Protein AF-M2YGC6-F1 (afdb_monomer_lite)

Structure (mmCIF, N/CA/C/O backbone):
data_AF-M2YGC6-F1
#
_entry.id   AF-M2YGC6-F1
#
loop_
_atom_site.group_PDB
_atom_site.id
_atom_site.type_symbol
_atom_site.label_atom_id
_atom_site.label_alt_id
_atom_site.label_comp_id
_atom_site.label_asym_id
_atom_site.label_entity_id
_atom_site.label_seq_id
_atom_site.pdbx_PDB_ins_code
_atom_site.Cartn_x
_atom_site.Cartn_y
_atom_site.Cartn_z
_atom_site.occupancy
_atom_site.B_iso_or_equiv
_atom_site.auth_seq_id
_atom_site.auth_comp_id
_atom_site.auth_asym_id
_atom_site.auth_atom_id
_atom_site.pdbx_PDB_model_num
ATOM 1 N N . MET A 1 1 ? 10.955 -31.513 18.694 1.00 40.69 1 MET A N 1
ATOM 2 C CA . MET A 1 1 ? 10.126 -31.294 17.489 1.00 40.69 1 MET A CA 1
ATOM 3 C C . MET A 1 1 ? 10.563 -29.972 16.870 1.00 40.69 1 MET A C 1
ATOM 5 O O . MET A 1 1 ? 10.146 -28.916 17.323 1.00 40.69 1 MET A O 1
ATOM 9 N N . ALA A 1 2 ? 11.540 -30.015 15.964 1.00 46.53 2 ALA A N 1
ATOM 10 C CA . ALA A 1 2 ? 12.126 -28.817 15.370 1.00 46.53 2 ALA A CA 1
ATOM 11 C C . ALA A 1 2 ? 11.249 -28.370 14.193 1.00 46.53 2 ALA A C 1
ATOM 13 O O . ALA A 1 2 ? 11.348 -28.921 13.099 1.00 46.53 2 ALA A O 1
ATOM 14 N N . CYS A 1 3 ? 10.356 -27.405 14.428 1.00 51.97 3 CYS A N 1
ATOM 15 C CA . CYS A 1 3 ? 9.650 -26.732 13.345 1.00 51.97 3 CYS A CA 1
ATOM 16 C C . CYS A 1 3 ? 10.670 -25.918 12.547 1.00 51.97 3 CYS A C 1
ATOM 18 O O . CYS A 1 3 ? 11.141 -24.872 12.991 1.00 51.97 3 CYS A O 1
ATOM 20 N N . GLY A 1 4 ? 11.035 -26.440 11.377 1.00 53.72 4 GLY A N 1
ATOM 21 C CA . GLY A 1 4 ? 11.814 -25.732 10.377 1.00 53.72 4 GLY A CA 1
ATOM 22 C C . GLY A 1 4 ? 11.049 -24.502 9.910 1.00 53.72 4 GLY A C 1
ATOM 23 O O . GLY A 1 4 ? 10.189 -24.590 9.037 1.00 53.72 4 GLY A O 1
ATOM 24 N N . CYS A 1 5 ? 11.380 -23.349 10.488 1.00 61.91 5 CYS A N 1
ATOM 25 C CA . CYS A 1 5 ? 11.001 -22.034 9.990 1.00 61.91 5 CYS A CA 1
ATOM 26 C C . CYS A 1 5 ? 11.748 -21.810 8.670 1.00 61.91 5 CYS A C 1
ATOM 28 O O . CYS A 1 5 ? 12.828 -21.218 8.627 1.00 61.91 5 CYS A O 1
ATOM 30 N N . GLY A 1 6 ? 11.203 -22.404 7.610 1.00 53.53 6 GLY A N 1
ATOM 31 C CA . GLY A 1 6 ? 11.758 -22.403 6.274 1.00 53.53 6 GLY A CA 1
ATOM 32 C C . GLY A 1 6 ? 12.053 -20.990 5.789 1.00 53.53 6 GLY A C 1
ATOM 33 O O . GLY A 1 6 ? 11.230 -20.090 5.912 1.00 53.53 6 GLY A O 1
ATOM 34 N N . ARG A 1 7 ? 13.264 -20.842 5.244 1.00 57.97 7 ARG A N 1
ATOM 35 C CA . ARG A 1 7 ? 13.638 -19.934 4.154 1.00 57.97 7 ARG A CA 1
ATOM 36 C C . ARG A 1 7 ? 12.879 -18.605 4.181 1.00 57.97 7 ARG A C 1
ATOM 38 O O . ARG A 1 7 ? 11.836 -18.461 3.549 1.00 57.97 7 ARG A O 1
ATOM 45 N N . ARG A 1 8 ? 13.465 -17.590 4.825 1.00 59.03 8 ARG A N 1
ATOM 46 C CA . ARG A 1 8 ? 13.154 -16.204 4.460 1.00 59.03 8 ARG A CA 1
ATOM 47 C C . ARG A 1 8 ? 13.501 -16.079 2.983 1.00 59.03 8 ARG A C 1
ATOM 49 O O . ARG A 1 8 ? 14.679 -16.041 2.637 1.00 59.03 8 ARG A O 1
ATOM 56 N N . ALA A 1 9 ? 12.489 -16.091 2.124 1.00 58.53 9 ALA A N 1
ATOM 57 C CA . ALA A 1 9 ? 12.631 -15.646 0.755 1.00 58.53 9 ALA A CA 1
ATOM 58 C C . ALA A 1 9 ? 13.050 -14.176 0.843 1.00 58.53 9 ALA A C 1
ATOM 60 O O . ALA A 1 9 ? 12.221 -13.276 0.971 1.00 58.53 9 ALA A O 1
ATOM 61 N N . GLY A 1 10 ? 14.363 -13.945 0.874 1.00 48.34 10 GLY A N 1
ATOM 62 C CA . GLY A 1 10 ? 14.936 -12.687 0.451 1.00 48.34 10 GLY A CA 1
ATOM 63 C C . GLY A 1 10 ? 14.492 -12.534 -0.988 1.00 48.34 10 GLY A C 1
ATOM 64 O O . GLY A 1 10 ? 15.072 -13.146 -1.877 1.00 48.34 10 GLY A O 1
ATOM 65 N N . SER A 1 11 ? 13.383 -11.819 -1.174 1.00 49.12 11 SER A N 1
ATOM 66 C CA . SER A 1 11 ? 12.890 -11.397 -2.472 1.00 49.12 11 SER A CA 1
ATOM 67 C C . SER A 1 11 ? 13.972 -10.510 -3.057 1.00 49.12 11 SER A C 1
ATOM 69 O O . SER A 1 11 ? 14.024 -9.308 -2.803 1.00 49.12 11 SER A O 1
ATOM 71 N N . THR A 1 12 ? 14.874 -11.148 -3.785 1.00 51.31 12 THR A N 1
ATOM 72 C CA . THR A 1 12 ? 15.803 -10.533 -4.706 1.00 51.31 12 THR A CA 1
ATOM 73 C C . THR A 1 12 ? 15.014 -9.557 -5.568 1.00 51.31 12 THR A C 1
ATOM 75 O O . THR A 1 12 ? 14.241 -9.968 -6.430 1.00 51.31 12 THR A O 1
ATOM 78 N N . LEU A 1 13 ? 15.209 -8.260 -5.330 1.00 50.56 13 LEU A N 1
ATOM 79 C CA . LEU A 1 13 ? 15.049 -7.222 -6.345 1.00 50.56 13 LEU A CA 1
ATOM 80 C C . LEU A 1 13 ? 16.127 -7.485 -7.408 1.00 50.56 13 LEU A C 1
ATOM 82 O O . LEU A 1 13 ? 17.143 -6.803 -7.469 1.00 50.56 13 LEU A O 1
ATOM 86 N N . ALA A 1 14 ? 15.960 -8.565 -8.167 1.00 52.06 14 ALA A N 1
ATOM 87 C CA . ALA A 1 14 ? 16.836 -8.954 -9.252 1.00 52.06 14 ALA A CA 1
ATOM 88 C C . ALA A 1 14 ? 16.073 -8.761 -10.560 1.00 52.06 14 ALA A C 1
ATOM 90 O O . ALA A 1 14 ? 15.199 -9.553 -10.896 1.00 52.06 14 ALA A O 1
ATOM 91 N N . GLY A 1 15 ? 16.451 -7.701 -11.277 1.00 52.38 15 GLY A N 1
ATOM 92 C CA . GLY A 1 15 ? 16.299 -7.601 -12.726 1.00 52.38 15 GLY A CA 1
ATOM 93 C C . GLY A 1 15 ? 14.993 -6.994 -13.233 1.00 52.38 15 GLY A C 1
ATOM 94 O O . GLY A 1 15 ? 13.961 -7.651 -13.227 1.00 52.38 15 GLY A O 1
ATOM 95 N N . SER A 1 16 ? 15.085 -5.755 -13.730 1.00 43.00 16 SER A N 1
ATOM 96 C CA . SER A 1 16 ? 14.428 -5.216 -14.941 1.00 43.00 16 SER A CA 1
ATOM 97 C C . SER A 1 16 ? 14.391 -3.689 -14.798 1.00 43.00 16 SER A C 1
ATOM 99 O O . SER A 1 16 ? 13.683 -3.161 -13.949 1.00 43.00 16 SER A O 1
ATOM 101 N N . SER A 1 17 ? 15.337 -2.968 -15.400 1.00 51.03 17 SER A N 1
ATOM 102 C CA . SER A 1 17 ? 15.161 -2.309 -16.707 1.00 51.03 17 SER A CA 1
ATOM 103 C C . SER A 1 17 ? 14.013 -1.293 -16.679 1.00 51.03 17 SER A C 1
ATOM 105 O O . SER A 1 17 ? 12.847 -1.672 -16.631 1.00 51.03 17 SER A O 1
ATOM 107 N N . THR A 1 18 ? 14.398 -0.010 -16.706 1.00 51.03 18 THR A N 1
ATOM 108 C CA . THR A 1 18 ? 13.562 1.194 -16.535 1.00 51.03 18 THR A CA 1
ATOM 109 C C . THR A 1 18 ? 13.057 1.348 -15.099 1.00 51.03 18 THR A C 1
ATOM 111 O O . THR A 1 18 ? 12.208 0.586 -14.645 1.00 51.03 18 THR A O 1
ATOM 114 N N . ALA A 1 19 ? 13.591 2.326 -14.357 1.00 55.34 19 ALA A N 1
ATOM 115 C CA . ALA A 1 19 ? 13.116 2.666 -13.017 1.00 55.34 19 ALA A CA 1
ATOM 116 C C . ALA A 1 19 ? 11.660 3.144 -13.110 1.00 55.34 19 ALA A C 1
ATOM 118 O O . ALA A 1 19 ? 11.386 4.328 -13.265 1.00 55.34 19 ALA A O 1
ATOM 119 N N . THR A 1 20 ? 10.726 2.196 -13.088 1.00 60.91 20 THR A N 1
ATOM 120 C CA . THR A 1 20 ? 9.302 2.485 -13.012 1.00 60.91 20 THR A CA 1
ATOM 121 C C . THR A 1 20 ? 9.087 3.004 -11.603 1.00 60.91 20 THR A C 1
ATOM 123 O O . THR A 1 20 ? 9.163 2.241 -10.637 1.00 60.91 20 THR A O 1
ATOM 126 N N . SER A 1 21 ? 8.932 4.317 -11.468 1.00 70.81 21 SER A N 1
ATOM 127 C CA . SER A 1 21 ? 8.448 4.911 -10.230 1.00 70.81 21 SER A CA 1
ATOM 128 C C . SER A 1 21 ? 7.052 4.358 -9.958 1.00 70.81 21 SER A C 1
ATOM 130 O O . SER A 1 21 ? 6.271 4.130 -10.880 1.00 70.81 21 SER A O 1
ATOM 132 N N . TYR A 1 22 ? 6.762 4.063 -8.698 1.00 79.31 22 TYR A N 1
ATOM 133 C CA . TYR A 1 22 ? 5.440 3.615 -8.288 1.00 79.31 22 TYR A CA 1
ATOM 134 C C . TYR A 1 22 ? 4.942 4.523 -7.178 1.00 79.31 22 TYR A C 1
ATOM 136 O O . TYR A 1 22 ? 5.641 4.726 -6.184 1.00 79.31 22 TYR A O 1
ATOM 144 N N . THR A 1 23 ? 3.708 4.982 -7.313 1.00 86.69 23 THR A N 1
ATOM 145 C CA . THR A 1 23 ? 2.952 5.660 -6.266 1.00 86.69 23 THR A CA 1
ATOM 146 C C . THR A 1 23 ? 1.934 4.697 -5.662 1.00 86.69 23 THR A C 1
ATOM 148 O O 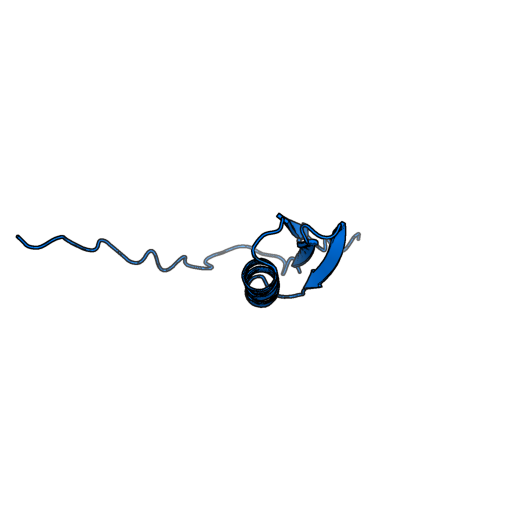. THR A 1 23 ? 1.347 3.845 -6.331 1.00 86.69 23 THR A O 1
ATOM 151 N N . TYR A 1 24 ? 1.742 4.788 -4.352 1.00 86.94 24 TYR A N 1
ATOM 152 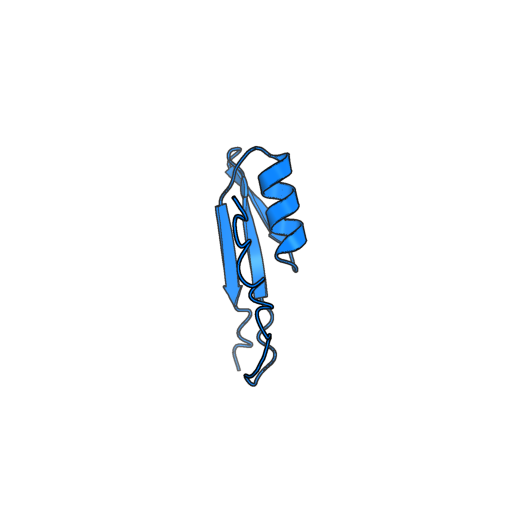C CA . TYR A 1 24 ? 0.856 3.923 -3.582 1.00 86.94 24 TYR A CA 1
ATOM 153 C C . TYR A 1 24 ? -0.321 4.747 -3.093 1.00 86.94 24 TYR A C 1
ATOM 155 O O . TYR A 1 24 ? -0.176 5.555 -2.179 1.00 86.94 24 TYR A O 1
ATOM 163 N N . LYS A 1 25 ? -1.491 4.536 -3.689 1.00 88.44 25 LYS A N 1
ATOM 164 C CA . LYS A 1 25 ? -2.735 5.146 -3.227 1.00 88.44 25 LYS A CA 1
ATOM 165 C C . LYS A 1 25 ? -3.344 4.273 -2.141 1.00 88.44 25 LYS A C 1
ATOM 167 O O . LYS A 1 25 ? -3.501 3.068 -2.328 1.00 88.44 25 LYS A O 1
ATOM 172 N N . VAL A 1 26 ? -3.650 4.874 -1.005 1.00 89.75 26 VAL A N 1
ATOM 173 C CA . VAL A 1 26 ? -4.291 4.237 0.138 1.00 89.75 26 VAL A CA 1
ATOM 174 C C . VAL A 1 26 ? -5.672 4.832 0.290 1.00 89.75 26 VAL A C 1
ATOM 176 O O . VAL A 1 26 ? -5.790 6.036 0.482 1.00 89.75 26 VAL A O 1
ATOM 179 N N . THR A 1 27 ? -6.690 3.984 0.250 1.00 88.81 27 THR A N 1
ATOM 180 C CA . THR A 1 27 ? -8.061 4.356 0.596 1.00 88.81 27 THR A CA 1
ATOM 181 C C . THR A 1 27 ? -8.361 3.800 1.980 1.00 88.81 27 THR A C 1
ATOM 183 O O . THR A 1 27 ? -8.329 2.582 2.199 1.00 88.81 27 THR A O 1
ATOM 186 N N . LEU A 1 28 ? -8.606 4.696 2.928 1.00 88.69 28 LEU A N 1
ATOM 187 C CA . LEU A 1 28 ? -8.955 4.368 4.302 1.00 88.69 28 LEU A CA 1
ATOM 188 C C . LEU A 1 28 ? -10.428 3.942 4.406 1.00 88.69 28 LEU A C 1
ATOM 190 O O . LEU A 1 28 ? -11.241 4.301 3.555 1.00 88.69 28 LEU A O 1
ATOM 194 N N . PRO A 1 29 ? -10.813 3.205 5.464 1.00 80.56 29 PRO A N 1
ATOM 195 C CA . PRO A 1 29 ? -12.214 2.854 5.708 1.00 80.56 29 PRO A CA 1
ATOM 196 C C . PRO A 1 29 ? -13.108 4.080 5.960 1.00 80.56 29 PRO A C 1
ATOM 198 O O . PRO A 1 29 ? -14.320 3.983 5.800 1.00 80.56 29 PRO A O 1
ATOM 201 N N . SER A 1 30 ? -12.523 5.229 6.317 1.00 84.38 30 SER A N 1
ATOM 202 C CA . SER A 1 30 ? -13.206 6.528 6.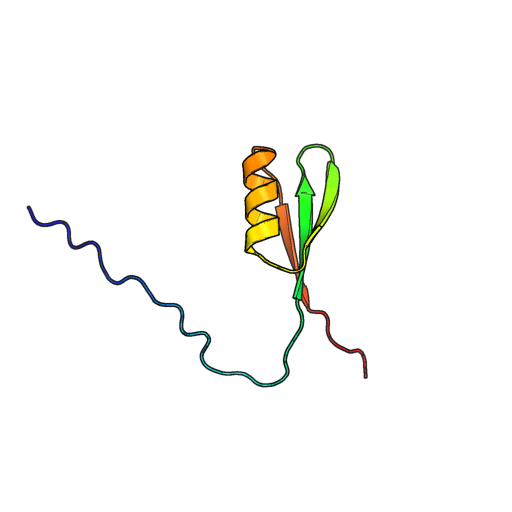394 1.00 84.38 30 SER A CA 1
ATOM 203 C C . SER A 1 30 ? -13.603 7.091 5.022 1.00 84.38 30 SER A C 1
ATOM 205 O O . SER A 1 30 ? -14.365 8.051 4.963 1.00 84.38 30 SER A O 1
ATOM 207 N N . GLY A 1 31 ? -13.098 6.514 3.925 1.00 80.44 31 GLY A N 1
ATOM 208 C CA . GLY A 1 31 ? -13.226 7.054 2.570 1.00 80.44 31 GLY A CA 1
ATOM 209 C C . GLY A 1 31 ? -12.150 8.083 2.212 1.00 80.44 31 GLY A C 1
ATOM 210 O O . GLY A 1 31 ? -12.151 8.597 1.099 1.00 80.44 31 GLY A O 1
ATOM 211 N N . GLU A 1 32 ? -11.223 8.378 3.125 1.00 84.81 32 GLU A N 1
ATOM 212 C CA . GLU A 1 32 ? -10.096 9.272 2.857 1.00 84.81 32 GLU A CA 1
ATOM 213 C C . GLU A 1 32 ? -9.050 8.587 1.973 1.00 84.81 32 GLU A C 1
ATOM 215 O O . GLU A 1 32 ? -8.703 7.421 2.181 1.00 84.81 32 GLU A O 1
ATOM 220 N N . GLU A 1 33 ? -8.518 9.329 1.002 1.00 88.25 33 GLU A N 1
ATOM 221 C CA . GLU A 1 33 ? -7.469 8.853 0.105 1.00 88.25 33 GLU A CA 1
ATOM 222 C C . GLU A 1 33 ? -6.149 9.580 0.368 1.00 88.25 33 GLU A C 1
ATOM 224 O O . GLU A 1 33 ? -6.093 10.808 0.427 1.00 88.25 3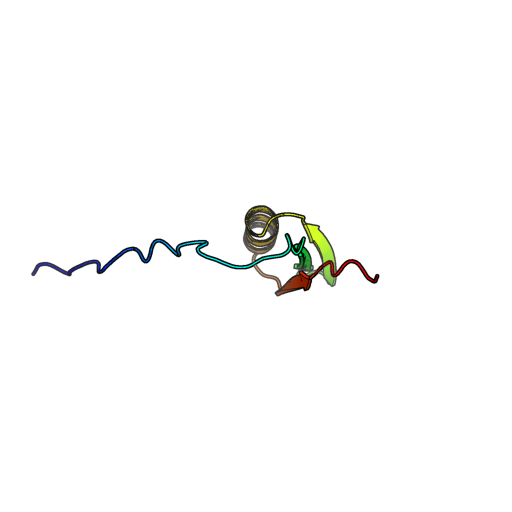3 GLU A O 1
ATOM 229 N N . ALA A 1 34 ? -5.065 8.817 0.488 1.00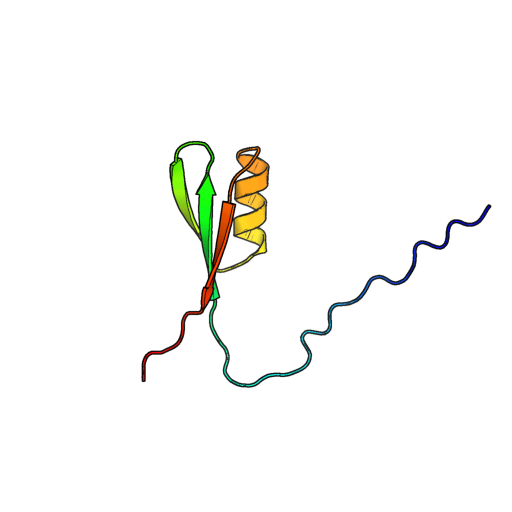 85.88 34 ALA A N 1
ATOM 230 C CA . ALA A 1 34 ? -3.713 9.334 0.657 1.00 85.88 34 ALA A CA 1
ATOM 231 C C . ALA A 1 34 ? -2.761 8.678 -0.346 1.00 85.88 34 ALA A C 1
ATOM 233 O O . ALA A 1 34 ? -2.904 7.504 -0.683 1.00 85.88 34 ALA A O 1
ATOM 234 N N . THR A 1 35 ? -1.772 9.426 -0.836 1.00 87.25 35 THR A N 1
ATOM 235 C CA . THR A 1 35 ? -0.761 8.899 -1.767 1.00 87.25 35 THR A CA 1
ATOM 236 C C . THR A 1 35 ? 0.600 8.858 -1.088 1.00 87.25 35 THR A C 1
ATOM 238 O O . THR A 1 35 ? 1.026 9.838 -0.484 1.00 87.25 35 THR A O 1
ATOM 241 N N . TYR A 1 36 ? 1.290 7.730 -1.215 1.00 87.44 36 TYR A N 1
ATOM 242 C CA . TYR A 1 36 ? 2.606 7.484 -0.639 1.00 87.44 36 TYR A CA 1
ATOM 243 C C . TYR A 1 36 ? 3.600 7.074 -1.718 1.00 87.44 36 TYR A C 1
ATOM 245 O O . TYR A 1 36 ? 3.246 6.414 -2.693 1.00 87.44 36 TYR A O 1
ATOM 253 N N . LEU A 1 37 ? 4.867 7.428 -1.526 1.00 84.31 37 LEU A N 1
ATOM 254 C CA . LEU A 1 37 ? 5.946 7.047 -2.441 1.00 84.31 37 LEU A CA 1
ATOM 255 C C . LEU A 1 37 ? 6.494 5.657 -2.121 1.00 84.31 37 LEU A C 1
ATOM 257 O O . LEU A 1 37 ? 7.076 4.992 -2.976 1.00 84.31 37 LEU A O 1
ATOM 261 N N . THR A 1 38 ? 6.302 5.196 -0.883 1.00 86.19 38 THR A N 1
ATOM 262 C CA . THR A 1 38 ? 6.826 3.912 -0.434 1.00 86.19 38 THR A CA 1
ATOM 263 C C . THR A 1 38 ? 5.713 2.963 0.017 1.00 86.19 38 THR A C 1
ATOM 265 O O . THR A 1 38 ? 4.726 3.376 0.633 1.00 86.19 38 THR A O 1
ATOM 268 N N . PRO A 1 39 ? 5.882 1.645 -0.203 1.00 85.69 39 PRO A N 1
ATOM 269 C CA . PRO A 1 39 ? 4.925 0.653 0.282 1.00 85.69 39 PRO A CA 1
ATOM 270 C C . PRO A 1 39 ? 4.911 0.557 1.814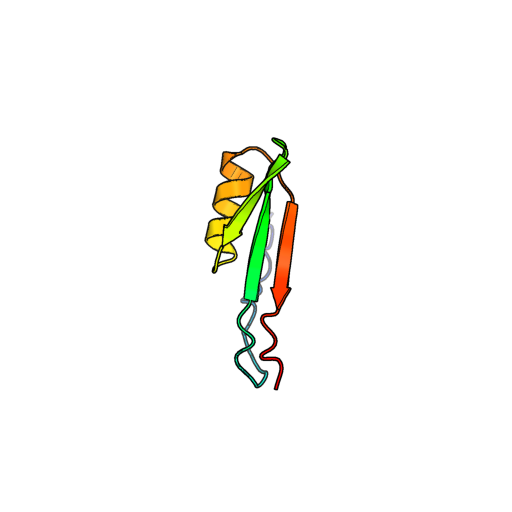 1.00 85.69 39 PRO A C 1
ATOM 272 O O . PRO A 1 39 ? 3.941 0.067 2.393 1.00 85.69 39 PRO A O 1
ATOM 275 N N . LEU A 1 40 ? 5.995 0.972 2.480 1.00 88.12 40 LEU A N 1
ATOM 276 C CA . LEU A 1 40 ? 6.111 0.938 3.937 1.00 88.12 40 LEU A CA 1
ATOM 277 C C . LEU A 1 40 ? 5.219 1.991 4.587 1.00 88.12 40 LEU A C 1
ATOM 279 O O . LEU A 1 40 ? 4.510 1.667 5.538 1.00 88.12 40 LEU A O 1
ATOM 283 N N . GLU A 1 41 ? 5.219 3.213 4.057 1.00 86.75 41 GLU A N 1
ATOM 284 C CA . GLU A 1 41 ? 4.348 4.288 4.536 1.00 86.75 41 GLU A CA 1
ATOM 285 C C . GLU A 1 41 ? 2.879 3.935 4.311 1.00 86.75 41 GLU A C 1
ATOM 287 O O . GLU A 1 41 ? 2.094 3.979 5.256 1.00 86.75 41 GLU A O 1
ATOM 292 N N . ALA A 1 42 ? 2.538 3.443 3.116 1.00 87.50 42 ALA A N 1
ATOM 293 C CA . ALA A 1 42 ? 1.180 3.010 2.802 1.00 87.50 42 ALA A CA 1
ATOM 294 C C . ALA A 1 42 ? 0.671 1.924 3.771 1.00 87.50 42 ALA A C 1
ATOM 296 O O . ALA A 1 42 ? -0.427 2.016 4.319 1.00 87.50 42 ALA A O 1
ATOM 297 N N . LYS A 1 43 ? 1.491 0.900 4.046 1.00 88.50 43 LYS A N 1
ATOM 298 C CA . LYS A 1 43 ? 1.143 -0.162 5.007 1.00 88.50 43 LYS A CA 1
ATOM 299 C C . LYS A 1 43 ? 1.067 0.340 6.444 1.00 88.50 43 LYS A C 1
ATOM 301 O O . LYS A 1 43 ? 0.264 -0.178 7.222 1.00 88.50 43 LYS A O 1
ATOM 306 N N . ARG A 1 44 ? 1.922 1.294 6.820 1.00 91.12 44 ARG A N 1
ATOM 307 C CA . ARG A 1 44 ? 1.900 1.904 8.151 1.00 91.12 44 ARG A CA 1
ATOM 308 C C . ARG A 1 44 ? 0.582 2.636 8.371 1.00 91.12 44 ARG A C 1
ATOM 310 O O . ARG A 1 44 ? -0.003 2.453 9.436 1.00 91.12 44 ARG A O 1
ATOM 317 N N . GLU A 1 45 ? 0.105 3.376 7.372 1.00 87.88 45 GLU A N 1
ATOM 318 C CA . GLU A 1 45 ? -1.159 4.102 7.484 1.00 87.88 45 GLU A CA 1
ATOM 319 C C . GLU A 1 45 ? -2.354 3.155 7.572 1.00 87.88 45 GLU A C 1
ATOM 321 O O . GLU A 1 45 ? -3.130 3.242 8.518 1.00 87.88 45 GLU A O 1
ATOM 326 N N . VAL A 1 46 ? -2.440 2.163 6.680 1.00 87.75 46 VAL A N 1
ATOM 327 C CA . VAL A 1 46 ? -3.503 1.142 6.723 1.00 87.75 46 VAL A CA 1
ATOM 328 C C . VAL A 1 46 ? -3.550 0.430 8.075 1.00 87.75 46 VAL A C 1
ATOM 330 O O . VAL A 1 46 ? -4.621 0.192 8.628 1.00 87.75 46 VAL A O 1
ATOM 333 N N . ARG A 1 47 ? -2.387 0.112 8.659 1.00 88.75 47 ARG A N 1
ATOM 334 C CA . ARG A 1 47 ? -2.331 -0.499 9.993 1.00 88.75 47 ARG A CA 1
ATOM 335 C C . ARG A 1 47 ? -2.808 0.461 11.081 1.00 88.75 47 ARG A C 1
ATOM 337 O O . ARG A 1 47 ? -3.510 0.026 11.988 1.00 88.75 47 ARG A O 1
ATOM 344 N N . ARG A 1 48 ? -2.416 1.736 11.014 1.00 87.88 48 ARG A N 1
ATOM 345 C CA . ARG A 1 48 ? -2.819 2.765 11.982 1.00 87.88 48 ARG A CA 1
ATOM 346 C C . ARG A 1 48 ? -4.326 3.014 11.940 1.00 87.88 48 ARG A C 1
ATOM 348 O O . ARG A 1 48 ? -4.936 3.143 12.994 1.00 87.88 48 ARG A O 1
ATOM 355 N N . ALA A 1 49 ? -4.905 3.039 10.745 1.00 85.75 49 ALA A N 1
ATOM 356 C CA . ALA A 1 49 ? -6.334 3.226 10.525 1.00 85.75 49 ALA A CA 1
ATOM 357 C C . ALA A 1 49 ? -7.177 1.970 10.822 1.00 85.75 49 ALA A C 1
ATOM 359 O O . ALA A 1 49 ? -8.402 2.025 10.758 1.00 85.75 49 ALA A O 1
ATOM 360 N N . GLY A 1 50 ? -6.547 0.833 11.144 1.00 87.62 50 GLY A N 1
ATOM 361 C CA . GLY A 1 50 ? -7.244 -0.424 11.434 1.00 87.62 50 GLY A CA 1
ATOM 362 C C . GLY A 1 50 ? -7.789 -1.146 10.196 1.00 87.62 50 GLY A C 1
ATOM 363 O O . GLY A 1 50 ? -8.594 -2.063 10.330 1.00 87.62 50 GLY A O 1
ATOM 364 N N . GLY A 1 51 ? -7.355 -0.760 8.995 1.00 85.56 51 GLY A N 1
ATOM 365 C CA . GLY A 1 51 ? -7.833 -1.304 7.728 1.00 85.56 51 GLY A CA 1
ATOM 366 C C . GLY A 1 51 ? -7.626 -0.330 6.570 1.00 85.56 51 GLY A C 1
ATOM 367 O O . GLY A 1 51 ? -7.178 0.799 6.761 1.00 85.56 51 GLY A O 1
ATOM 368 N N . GLY A 1 52 ? -7.919 -0.779 5.351 1.00 85.44 52 GLY A N 1
ATOM 369 C CA . GLY A 1 52 ? -7.801 0.036 4.140 1.00 85.44 52 GLY A CA 1
ATOM 370 C C . GLY A 1 52 ? -7.292 -0.744 2.932 1.00 85.44 52 GLY A C 1
ATOM 371 O O . GLY A 1 52 ? -6.800 -1.869 3.050 1.00 85.44 52 GLY A O 1
ATOM 372 N N . THR A 1 53 ? -7.407 -0.121 1.764 1.00 90.44 53 THR A N 1
ATOM 373 C CA . THR A 1 53 ? -6.995 -0.690 0.476 1.00 90.44 53 THR A CA 1
ATOM 374 C C . THR A 1 53 ? -5.758 0.035 -0.028 1.00 90.44 53 THR A C 1
ATOM 376 O O . THR A 1 53 ? -5.722 1.260 -0.015 1.00 90.44 53 THR A O 1
ATOM 379 N N . ILE A 1 54 ? -4.748 -0.711 -0.486 1.00 89.56 54 ILE A N 1
ATOM 380 C CA . ILE A 1 54 ? -3.535 -0.148 -1.094 1.00 89.56 54 ILE A CA 1
ATOM 381 C C . ILE A 1 54 ? -3.521 -0.507 -2.577 1.00 89.56 54 ILE A C 1
ATOM 383 O O . ILE A 1 54 ? -3.472 -1.686 -2.927 1.00 89.56 54 ILE A O 1
ATOM 387 N N . VAL A 1 55 ? -3.499 0.503 -3.441 1.00 89.75 55 VAL A N 1
ATOM 388 C CA . VAL A 1 55 ? -3.368 0.362 -4.892 1.00 89.75 55 VAL A CA 1
ATOM 389 C C . VAL A 1 55 ? -1.997 0.875 -5.312 1.00 89.75 55 VAL A C 1
ATOM 391 O O . VAL A 1 55 ? -1.625 2.009 -5.014 1.00 89.75 55 VAL A O 1
ATOM 394 N N . ARG A 1 56 ? -1.229 0.037 -6.012 1.00 86.94 56 ARG A N 1
ATOM 395 C CA . ARG A 1 56 ? 0.062 0.429 -6.585 1.00 86.94 56 ARG A CA 1
ATOM 396 C C . ARG A 1 56 ? -0.155 0.926 -8.011 1.00 86.94 56 ARG A C 1
ATOM 398 O O . ARG A 1 56 ? -0.573 0.152 -8.867 1.00 86.94 56 ARG A O 1
ATOM 405 N N . VAL A 1 57 ? 0.153 2.191 -8.250 1.00 85.44 57 VAL A N 1
ATOM 406 C CA . VAL A 1 57 ? 0.076 2.846 -9.555 1.00 85.44 57 VAL A CA 1
ATOM 407 C C . VAL A 1 57 ? 1.492 2.944 -10.106 1.00 85.44 57 VAL A C 1
ATOM 409 O O . VAL A 1 57 ? 2.400 3.388 -9.409 1.00 85.44 57 VAL A O 1
ATOM 412 N N . ALA A 1 58 ? 1.702 2.453 -11.326 1.00 80.31 58 ALA A N 1
ATOM 413 C CA . ALA A 1 58 ? 2.957 2.659 -12.034 1.00 80.31 58 ALA A CA 1
ATOM 414 C C . ALA A 1 58 ? 2.958 4.078 -12.602 1.00 80.31 58 ALA A C 1
ATOM 416 O O . ALA A 1 58 ? 2.095 4.413 -13.411 1.00 80.31 58 ALA A O 1
ATOM 417 N N . ASP A 1 59 ? 3.928 4.890 -12.201 1.00 68.50 59 ASP A N 1
ATOM 418 C CA . ASP A 1 59 ? 4.249 6.135 -12.881 1.00 68.50 59 ASP A CA 1
ATOM 419 C C . ASP A 1 59 ? 5.008 5.755 -14.153 1.00 68.50 59 ASP A C 1
ATOM 421 O O . ASP A 1 59 ? 6.239 5.727 -14.201 1.00 68.50 59 ASP A O 1
ATOM 425 N N . THR A 1 60 ? 4.259 5.355 -15.178 1.00 66.81 60 THR A N 1
ATOM 426 C CA . THR A 1 60 ? 4.806 5.242 -16.525 1.00 66.81 60 THR A CA 1
ATOM 427 C C . THR A 1 60 ? 5.069 6.661 -17.016 1.00 66.81 60 THR A C 1
ATOM 429 O O . THR A 1 60 ? 4.100 7.420 -17.125 1.00 66.81 60 THR A O 1
ATOM 432 N N . PRO A 1 61 ? 6.319 7.056 -17.321 1.00 56.59 61 PRO A N 1
ATOM 433 C CA . PRO A 1 61 ? 6.530 8.292 -18.051 1.00 56.59 61 PRO A CA 1
ATOM 434 C C . PRO A 1 61 ? 5.850 8.112 -19.410 1.00 56.59 61 PRO A C 1
ATOM 436 O O . PRO A 1 61 ? 6.279 7.289 -20.216 1.00 56.59 61 PRO A O 1
ATOM 439 N N . SER A 1 62 ? 4.739 8.811 -19.633 1.00 56.41 62 SER A N 1
ATOM 440 C CA . SER A 1 62 ? 4.148 8.922 -20.961 1.00 56.41 62 SER A CA 1
ATOM 441 C C . SER A 1 62 ? 5.156 9.676 -21.825 1.00 56.41 62 SER A C 1
ATOM 443 O O . SER A 1 62 ? 5.340 10.880 -21.641 1.00 56.41 62 SER A O 1
ATOM 445 N N . SER A 1 63 ? 5.871 8.927 -22.663 1.00 46.03 63 SER A N 1
ATOM 446 C CA . SER A 1 63 ? 6.767 9.421 -23.710 1.00 46.03 63 SER A CA 1
ATOM 447 C C . SER A 1 63 ? 6.022 10.247 -24.745 1.00 46.03 63 SER A C 1
ATOM 449 O O . SER A 1 63 ? 4.916 9.790 -25.120 1.00 46.03 63 SER A O 1
#

InterPro domains:
  IPR055620 Domain of unknown function DUF7196 [PF23826] (1-61)

Radius of gyration: 16.29 Å; chains: 1; bounding box: 30×41×41 Å

Secondary structure (DSSP, 8-state):
----------------SS--EEEEEEE-TTS-EEEESSHHHHHHHHHHTT--EEEEEEE----

pLDDT: mean 73.32, std 16.67, range [40.69, 91.12]

Sequence (63 aa):
MACGCGRRAGSTLAGSSTATSYTYKVTLPSGEEATYLTPLEAKREVRRAGGGTIVRVADTPSS

Foldseek 3Di:
DDDPPDDPPPVPPDDDDDPFQKKKWKQAPVRDIDIDRDPVVNVVVCVVSVHTDIDIDTPDPPD

Organism: NCBI:txid1278076